Protein AF-A0A847JMZ6-F1 (afdb_monomer_lite)

Radius of gyration: 36.71 Å; chains: 1; bounding box: 61×73×98 Å

Secondary structure (DSSP, 8-state):
--GGGHHHHHHHHHHHHHTTTTTSS--HHHHHHHHHHTHHHHHHHHHHHHHHHHHHHHHHHHS-GGG-SS-------EEE----S--TTHHHHHHHTTHHHHHHHTTTTSSS-HHHHHHHHHHHSHHHHHHHHHHH-HHHHTT-SS--HHHHHHHHHHH--EEEETTTTEEEE-

pLDDT: mean 71.19, std 13.18, range [43.16, 89.25]

Foldseek 3Di:
DPPVVVVVVVVVVVVVVVVVVVVVDDDPVVVVVVCVVPVVVVCVVVVCVVVVVVCLVVVLVPDDLVPHPDRPDDQDKDKDQDDLPPPVPPVVVCVVVVVVVVLVVVVCPPAARSVLSVVQCCQLDLVVLVVCCVVVVVCVVVVPDPDDSVNSSVVVNVSWDWDQDRVVRMIMID

Sequence (174 aa):
MSDQKLEMEGQVAQSSQEKNRDNDEISLLDLVAVLWKRKWLVIAITGLVAFGSLAYSIGSLLMPPDKSYLPNVYTPKATMLISSGTTSSLSSLLSSSGLSGLAGMAGVSAGGNANQQLAKVLATSNTTLDRLNERFNFAEHYKMKEPKVAEVRKAISNNLSATIDEKSNIFTIS

Structure (mmCIF, N/CA/C/O backbone):
data_AF-A0A847JMZ6-F1
#
_entry.id   AF-A0A847JMZ6-F1
#
loop_
_atom_site.group_PDB
_atom_site.id
_atom_site.type_symbol
_atom_site.label_atom_id
_atom_site.label_alt_id
_atom_site.label_comp_id
_atom_site.label_asym_id
_atom_site.label_entity_id
_atom_site.label_seq_id
_atom_site.pdbx_PDB_ins_code
_atom_site.Cartn_x
_atom_site.Cartn_y
_atom_site.Cartn_z
_atom_site.occupancy
_atom_site.B_iso_or_equiv
_atom_site.auth_seq_id
_atom_site.auth_comp_id
_atom_site.auth_asym_id
_atom_site.auth_atom_id
_atom_site.pdbx_PDB_model_num
ATOM 1 N N . MET A 1 1 ? -29.271 52.097 76.975 1.00 55.09 1 MET A N 1
ATOM 2 C CA . MET A 1 1 ? -30.183 51.457 75.992 1.00 55.09 1 MET A CA 1
ATOM 3 C C . MET A 1 1 ? -29.688 51.595 74.547 1.00 55.09 1 MET A C 1
ATOM 5 O O . MET A 1 1 ? -30.420 51.245 73.633 1.00 55.09 1 MET A O 1
ATOM 9 N N . SER A 1 2 ? -28.452 52.057 74.330 1.00 56.84 2 SER A N 1
ATOM 10 C CA . SER A 1 2 ? -27.890 52.339 73.001 1.00 56.84 2 SER A CA 1
ATOM 11 C C . SER A 1 2 ? -26.866 51.289 72.552 1.00 56.84 2 SER A C 1
ATOM 13 O O . SER A 1 2 ? -26.729 51.060 71.357 1.00 56.84 2 SER A O 1
ATOM 15 N N . ASP A 1 3 ? -26.203 50.606 73.490 1.00 55.44 3 ASP A N 1
ATOM 16 C CA . ASP A 1 3 ? -25.100 49.684 73.171 1.00 55.44 3 ASP A CA 1
ATOM 17 C C . ASP A 1 3 ? -25.574 48.297 72.707 1.00 55.44 3 ASP A C 1
ATOM 19 O O . ASP A 1 3 ? -24.910 47.643 71.913 1.00 55.44 3 ASP A O 1
ATOM 23 N N . GLN A 1 4 ? -26.789 47.887 73.083 1.00 53.91 4 GLN A N 1
ATOM 24 C CA . GLN A 1 4 ? -27.341 46.575 72.714 1.00 53.91 4 GLN A CA 1
ATOM 25 C C . GLN A 1 4 ? -27.851 46.505 71.259 1.00 53.91 4 GLN A C 1
ATOM 27 O O . GLN A 1 4 ? -28.126 45.424 70.746 1.00 53.91 4 GLN A O 1
ATOM 32 N N . LYS A 1 5 ? -27.981 47.650 70.570 1.00 52.78 5 LYS A N 1
ATOM 33 C CA . LYS A 1 5 ? -28.433 47.710 69.168 1.00 52.78 5 LYS A CA 1
ATOM 34 C C . LYS A 1 5 ? -27.280 47.562 68.164 1.00 52.78 5 LYS A C 1
ATOM 36 O O . LYS A 1 5 ? -27.529 47.169 67.031 1.00 52.78 5 LYS A O 1
ATOM 41 N N . LEU A 1 6 ? -26.037 47.832 68.575 1.00 53.28 6 LEU A N 1
ATOM 42 C CA . LEU A 1 6 ? -24.853 47.757 67.706 1.00 53.28 6 LEU A CA 1
ATOM 43 C C . LEU A 1 6 ? -24.294 46.329 67.578 1.00 53.28 6 LEU A C 1
ATOM 45 O O . LEU A 1 6 ? -23.763 45.975 66.529 1.00 53.28 6 LEU A O 1
ATOM 49 N N . GLU A 1 7 ? -24.480 45.477 68.588 1.00 53.78 7 GLU A N 1
ATOM 50 C CA . GLU A 1 7 ? -24.035 44.072 68.541 1.00 53.78 7 GLU A CA 1
ATOM 51 C C . GLU A 1 7 ? -24.966 43.177 67.703 1.00 53.78 7 GLU A C 1
ATOM 53 O O . GLU A 1 7 ? -24.524 42.187 67.118 1.00 53.78 7 GLU A O 1
ATOM 58 N N . MET A 1 8 ? -26.245 43.555 67.575 1.00 53.94 8 MET A N 1
ATOM 59 C CA . MET A 1 8 ? -27.236 42.784 66.813 1.00 53.94 8 MET A CA 1
ATOM 60 C C . MET A 1 8 ? -27.137 42.976 65.291 1.00 53.94 8 MET A C 1
ATOM 62 O O . MET A 1 8 ? -27.550 42.086 64.556 1.00 53.94 8 MET A O 1
ATOM 66 N N . GLU A 1 9 ? -26.561 44.074 64.787 1.00 52.56 9 GLU A N 1
ATOM 67 C CA . GLU A 1 9 ? -26.339 44.246 63.336 1.00 52.56 9 GLU A CA 1
ATOM 68 C C . GLU A 1 9 ? -25.021 43.603 62.856 1.00 52.56 9 GLU A C 1
ATOM 70 O O . GLU A 1 9 ? -24.935 43.151 61.714 1.00 52.56 9 GLU A O 1
ATOM 75 N N . GLY A 1 10 ? -24.020 43.458 63.736 1.00 52.56 10 GLY A N 1
ATOM 76 C CA . GLY A 1 10 ? -22.742 42.805 63.414 1.00 52.56 10 GLY A CA 1
ATOM 77 C C . GLY A 1 10 ? -22.832 41.280 63.245 1.00 52.56 10 GLY A C 1
ATOM 78 O O . GLY A 1 10 ? -22.170 40.718 62.372 1.00 52.56 10 GLY A O 1
ATOM 79 N N . GLN A 1 11 ? -23.690 40.602 64.017 1.00 50.62 11 GLN A N 1
ATOM 80 C CA . GLN A 1 11 ? -23.863 39.139 63.932 1.00 50.62 11 GLN A CA 1
ATOM 81 C C . GLN A 1 11 ? -24.717 38.680 62.739 1.00 50.62 11 GLN A C 1
ATOM 83 O O . GLN A 1 11 ? -24.508 37.588 62.200 1.00 50.62 11 GLN A O 1
ATOM 88 N N . VAL A 1 12 ? -25.660 39.507 62.279 1.00 54.03 12 VAL A N 1
ATOM 89 C CA . VAL A 1 12 ? -26.532 39.165 61.138 1.00 54.03 12 VAL A CA 1
ATOM 90 C C . VAL A 1 12 ? -25.773 39.284 59.808 1.00 54.03 12 VAL A C 1
ATOM 92 O O . VAL A 1 12 ? -26.001 38.498 58.886 1.00 54.03 12 VAL A O 1
ATOM 95 N N . ALA A 1 13 ? -24.801 40.199 59.724 1.00 52.25 13 ALA A N 1
ATOM 96 C CA . ALA A 1 13 ? -23.936 40.338 58.554 1.00 52.25 13 ALA A CA 1
ATOM 97 C C . ALA A 1 13 ? -22.917 39.187 58.424 1.00 52.25 13 ALA A C 1
ATOM 99 O O . ALA A 1 13 ? -22.691 38.693 57.320 1.00 52.25 13 ALA A O 1
ATOM 100 N N . GLN A 1 14 ? -22.342 38.712 59.536 1.00 50.44 14 GLN A N 1
ATOM 101 C CA . GLN A 1 14 ? -21.323 37.650 59.513 1.00 50.44 14 GLN A CA 1
ATOM 102 C C . GLN A 1 14 ? -21.910 36.252 59.243 1.00 50.44 14 GLN A C 1
ATOM 104 O O . GLN A 1 14 ? -21.344 35.493 58.458 1.00 50.44 14 GLN A O 1
ATOM 109 N N . SER A 1 15 ? -23.086 35.933 59.794 1.00 52.00 1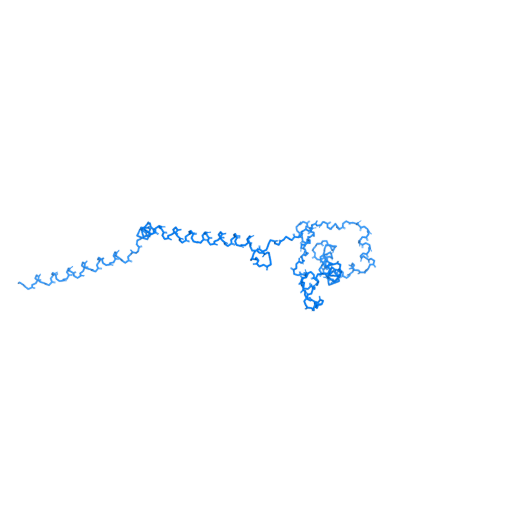5 SER A N 1
ATOM 110 C CA . SER A 1 15 ? -23.762 34.637 59.574 1.00 52.00 15 SER A CA 1
ATOM 111 C C . SER A 1 15 ? -24.317 34.451 58.153 1.00 52.00 15 SER A C 1
ATOM 113 O O . SER A 1 15 ? -24.448 33.325 57.669 1.00 52.00 15 SER A O 1
ATOM 115 N N . SER A 1 16 ? -24.600 35.546 57.444 1.00 53.06 16 SER A N 1
ATOM 116 C CA . SER A 1 16 ? -25.098 35.510 56.061 1.00 53.06 16 SER A CA 1
ATOM 117 C C . SER A 1 16 ? -23.989 35.270 55.025 1.00 53.06 16 SER A C 1
ATOM 119 O O . SER A 1 16 ? -24.266 34.820 53.909 1.00 53.06 16 SER A O 1
ATOM 121 N N . GLN A 1 17 ? -22.731 35.556 55.380 1.00 51.22 17 GLN A N 1
ATOM 122 C CA . GLN A 1 17 ? -21.590 35.469 54.466 1.00 51.22 17 GLN A CA 1
ATOM 123 C C . GLN A 1 17 ? -20.927 34.079 54.469 1.00 51.22 17 GLN A C 1
ATOM 125 O O . GLN A 1 17 ? -20.416 33.646 53.439 1.00 51.22 17 GLN A O 1
ATOM 130 N N . GLU A 1 18 ? -20.991 33.342 55.582 1.00 51.62 18 GLU A N 1
ATOM 131 C CA . GLU A 1 18 ? -20.449 31.977 55.688 1.00 51.62 18 GLU A CA 1
ATOM 132 C C . GLU A 1 18 ? -21.345 30.942 54.987 1.00 51.62 18 GLU A C 1
ATOM 134 O O . GLU A 1 18 ? -20.855 30.077 54.266 1.00 51.62 18 GLU A O 1
ATOM 139 N N . LYS A 1 19 ? -22.673 31.123 55.049 1.00 50.84 19 LYS A N 1
ATOM 140 C CA . LYS A 1 19 ? -23.646 30.260 54.358 1.00 50.84 19 LYS A CA 1
ATOM 141 C C . LYS A 1 19 ? -23.519 30.291 52.828 1.00 50.84 19 LYS A C 1
ATOM 143 O O . LYS A 1 19 ? -24.020 29.392 52.166 1.00 50.84 19 LYS A O 1
ATOM 148 N N . ASN A 1 20 ? -22.871 31.302 52.248 1.00 52.75 20 ASN A N 1
ATOM 149 C CA . ASN A 1 20 ? -22.629 31.366 50.803 1.00 52.75 20 ASN A CA 1
ATOM 150 C C . ASN A 1 20 ? -21.324 30.683 50.366 1.00 52.75 20 ASN A C 1
ATOM 152 O O . ASN A 1 20 ? -21.201 30.374 49.188 1.00 52.75 20 ASN A O 1
ATOM 156 N N . ARG A 1 21 ? -20.374 30.412 51.275 1.00 54.72 21 ARG A N 1
ATOM 157 C CA . ARG A 1 21 ? -19.097 29.767 50.920 1.00 54.72 21 ARG A CA 1
ATOM 158 C C . ARG A 1 21 ? -19.230 28.255 50.724 1.00 54.72 21 ARG A C 1
ATOM 160 O O . ARG A 1 21 ? -18.670 27.738 49.769 1.00 54.72 21 ARG A O 1
ATOM 167 N N . ASP A 1 22 ? -20.063 27.588 51.523 1.00 56.94 22 ASP A N 1
ATOM 168 C CA . ASP A 1 22 ? -20.384 26.158 51.339 1.00 56.94 22 ASP A CA 1
ATOM 169 C C . ASP A 1 22 ? -21.204 25.876 50.066 1.00 56.94 22 ASP A C 1
ATOM 171 O O . ASP A 1 22 ? -21.250 24.747 49.587 1.00 56.94 22 ASP A O 1
ATOM 175 N N . ASN A 1 23 ? -21.860 26.898 49.502 1.00 59.56 23 ASN A N 1
ATOM 176 C CA . ASN A 1 23 ? -22.606 26.785 48.244 1.00 59.56 23 ASN A CA 1
ATOM 177 C C . ASN A 1 23 ? -21.737 27.051 47.000 1.00 59.56 23 ASN A C 1
ATOM 179 O O . ASN A 1 23 ? -22.229 26.888 45.885 1.00 59.56 23 ASN A O 1
ATOM 183 N N . ASP A 1 24 ? -20.476 27.455 47.182 1.00 62.56 24 ASP A N 1
ATOM 184 C CA . ASP A 1 24 ? -19.514 27.696 46.095 1.00 62.56 24 ASP A CA 1
ATOM 185 C C . ASP A 1 24 ? -18.607 26.469 45.850 1.00 62.56 24 ASP A C 1
ATOM 187 O O . ASP A 1 24 ? -17.879 26.395 44.858 1.00 62.56 24 ASP A O 1
ATOM 191 N N . GLU A 1 25 ? -18.670 25.463 46.732 1.00 71.50 25 GLU A N 1
ATOM 192 C CA . GLU A 1 25 ? -17.985 24.186 46.554 1.00 71.50 25 GLU A CA 1
ATOM 193 C C . GLU A 1 25 ? -18.848 23.218 45.735 1.00 71.50 25 GLU A C 1
ATOM 195 O O . GLU A 1 25 ? -19.895 22.727 46.162 1.00 71.50 25 GLU A O 1
ATOM 200 N N . ILE A 1 26 ? -18.390 22.905 44.523 1.00 70.50 26 ILE A N 1
ATOM 201 C CA . ILE A 1 26 ? -19.041 21.918 43.659 1.00 70.50 26 ILE A CA 1
ATOM 202 C C . ILE A 1 26 ? -18.788 20.522 44.239 1.00 70.50 26 ILE A C 1
ATOM 204 O O . ILE A 1 26 ? -17.731 19.920 44.040 1.00 70.50 26 ILE A O 1
ATOM 208 N N . SER A 1 27 ? -19.776 19.986 44.953 1.00 79.06 27 SER A N 1
ATOM 209 C CA . SER A 1 27 ? -19.693 18.644 45.524 1.00 79.06 27 SER A CA 1
ATOM 210 C C . SER A 1 27 ? -19.825 17.574 44.431 1.00 79.06 27 SER A C 1
ATOM 212 O O . SER A 1 27 ? -20.784 17.564 43.656 1.00 79.06 27 SER A O 1
ATOM 214 N N . LEU A 1 28 ? -18.887 16.619 44.375 1.00 80.94 28 LEU A N 1
ATOM 215 C CA . LEU A 1 28 ? -18.891 15.537 43.372 1.00 80.94 28 LEU A CA 1
ATOM 216 C C . LEU A 1 28 ? -20.180 14.699 43.414 1.00 80.94 28 LEU A C 1
ATOM 218 O O . LEU A 1 28 ? -20.642 14.200 42.387 1.00 80.94 28 LEU A O 1
ATOM 222 N N . LEU A 1 29 ? -20.779 14.567 44.600 1.00 78.69 29 LEU A N 1
ATOM 223 C CA . LEU A 1 29 ? -22.046 13.867 44.800 1.00 78.69 29 LEU A CA 1
ATOM 224 C C . LEU A 1 29 ? -23.224 14.577 44.125 1.00 78.69 29 LEU A C 1
ATOM 226 O O . LEU A 1 29 ? -24.100 13.895 43.596 1.00 78.69 29 LEU A O 1
ATOM 230 N N . ASP A 1 30 ? -23.228 15.911 44.085 1.00 78.00 30 ASP A N 1
ATOM 231 C CA . ASP A 1 30 ? -24.285 16.678 43.421 1.00 78.00 30 ASP A CA 1
ATOM 232 C C . ASP A 1 30 ? -24.208 16.505 41.895 1.00 78.00 30 ASP A C 1
ATOM 234 O O . ASP A 1 30 ? -25.212 16.245 41.230 1.00 78.00 30 ASP A O 1
ATOM 238 N N . LEU A 1 31 ? -22.995 16.466 41.331 1.00 79.50 31 LEU A N 1
ATOM 239 C CA . LEU A 1 31 ? -22.795 16.172 39.908 1.00 79.50 31 LEU A CA 1
ATOM 240 C C . LEU A 1 31 ? -23.300 14.765 39.528 1.00 79.50 31 LEU A C 1
ATOM 242 O O . LEU A 1 31 ? -23.970 14.589 38.505 1.00 79.50 31 LEU A O 1
ATOM 246 N N . VAL A 1 32 ? -23.026 13.759 40.366 1.00 80.88 32 VAL A N 1
ATOM 247 C CA . VAL A 1 32 ? -23.518 12.383 40.166 1.00 80.88 32 VAL A CA 1
ATOM 248 C C . VAL A 1 32 ? -25.038 12.307 40.342 1.00 80.88 32 VAL A C 1
ATOM 250 O O . VAL A 1 32 ? -25.705 11.618 39.566 1.00 80.88 32 VAL A O 1
ATOM 253 N N . ALA A 1 33 ? -25.609 13.040 41.301 1.00 79.19 33 ALA A N 1
ATOM 254 C CA . ALA A 1 33 ? -27.053 13.117 41.508 1.00 79.19 33 ALA A CA 1
ATOM 255 C C . ALA A 1 33 ? -27.770 13.752 40.304 1.00 79.19 33 ALA A C 1
ATOM 257 O O . ALA A 1 33 ? -28.798 13.238 39.850 1.00 79.19 33 ALA A O 1
ATOM 258 N N . VAL A 1 34 ? -27.200 14.808 39.717 1.00 79.38 34 VAL A N 1
ATOM 259 C CA . VAL A 1 34 ? -27.705 15.435 38.486 1.00 79.38 34 VAL A CA 1
ATOM 260 C C . VAL A 1 34 ? -27.625 14.470 37.297 1.00 79.38 34 VAL A C 1
ATOM 262 O O . VAL A 1 34 ? -28.606 14.339 36.554 1.00 79.38 34 VAL A O 1
ATOM 265 N N . LEU A 1 35 ? -26.524 13.720 37.145 1.00 79.19 35 LEU A N 1
ATOM 266 C CA . LEU A 1 35 ? -26.414 12.650 36.140 1.00 79.19 35 LEU A CA 1
ATOM 267 C C . LEU A 1 35 ? -27.480 11.560 36.346 1.00 79.19 35 LEU A C 1
ATOM 269 O O . LEU A 1 35 ? -28.097 11.098 35.384 1.00 79.19 35 LEU A O 1
ATOM 273 N N . TRP A 1 36 ? -27.738 11.174 37.599 1.00 76.44 36 TRP A N 1
ATOM 274 C CA . TRP A 1 36 ? -28.727 10.153 37.952 1.00 76.44 36 TRP A CA 1
ATOM 275 C C . TRP A 1 36 ? -30.167 10.614 37.697 1.00 76.44 36 TRP A C 1
ATOM 277 O O . TRP A 1 36 ? -31.008 9.823 37.266 1.00 76.44 36 TRP A O 1
ATOM 287 N N . LYS A 1 37 ? -30.453 11.902 37.905 1.00 78.25 37 LYS A N 1
ATOM 288 C CA . LYS A 1 37 ? -31.759 12.507 37.615 1.00 78.25 37 LYS A CA 1
ATOM 289 C C . LYS A 1 37 ? -32.020 12.611 36.110 1.00 78.25 37 LYS A C 1
ATOM 291 O O . LYS A 1 37 ? -33.164 12.501 35.677 1.00 78.25 37 LYS A O 1
ATOM 296 N N . ARG A 1 38 ? -30.969 12.779 35.296 1.00 80.62 38 ARG A N 1
ATOM 297 C CA . ARG A 1 38 ? -31.059 12.953 33.834 1.00 80.62 38 ARG A CA 1
ATOM 298 C C . ARG A 1 38 ? -30.590 11.733 33.030 1.00 80.62 38 ARG A C 1
ATOM 300 O O . ARG A 1 38 ? -30.181 11.870 31.879 1.00 80.62 38 ARG A O 1
ATOM 307 N N . LYS A 1 39 ? -30.725 10.527 33.593 1.00 78.81 39 LYS A N 1
ATOM 308 C CA . LYS A 1 39 ? -30.372 9.244 32.949 1.00 78.81 39 LYS A CA 1
ATOM 309 C C . LYS A 1 39 ? -30.964 9.048 31.561 1.00 78.81 39 LYS A C 1
ATOM 311 O O . LYS A 1 39 ? -30.285 8.541 30.677 1.00 78.81 39 LYS A O 1
ATOM 316 N N . TRP A 1 40 ? -32.207 9.476 31.362 1.00 81.94 40 TRP A N 1
ATOM 317 C CA . TRP A 1 40 ? -32.873 9.392 30.062 1.00 81.94 40 TRP A CA 1
ATOM 318 C C . TRP A 1 40 ? -32.163 10.206 28.977 1.00 81.94 40 TRP A C 1
ATOM 320 O O . TRP A 1 40 ? -32.101 9.760 27.839 1.00 81.94 40 TRP A O 1
ATOM 330 N N . LEU A 1 41 ? -31.570 11.355 29.321 1.00 83.00 41 LEU A N 1
ATOM 331 C CA . LEU A 1 41 ? -30.795 12.153 28.369 1.00 83.00 41 LEU A CA 1
ATOM 332 C C . LEU A 1 41 ? -29.472 11.472 28.022 1.00 83.00 41 LEU A C 1
ATOM 334 O O . LEU A 1 41 ? -29.094 11.455 26.855 1.00 83.00 41 LEU A O 1
ATOM 338 N N . VAL A 1 42 ? -28.796 10.879 29.010 1.00 82.88 42 VAL A N 1
ATOM 339 C CA . VAL A 1 42 ? -27.569 10.107 28.769 1.00 82.88 42 VAL A CA 1
ATOM 340 C C . VAL A 1 42 ? -27.877 8.941 27.831 1.00 82.88 42 VAL A C 1
ATOM 342 O O . VAL A 1 42 ? -27.270 8.845 26.775 1.00 82.88 42 VAL A O 1
ATOM 345 N N . ILE A 1 43 ? -28.898 8.138 28.144 1.00 84.25 43 ILE A N 1
ATOM 346 C CA . ILE A 1 43 ? -29.332 6.998 27.321 1.00 84.25 43 ILE A CA 1
ATOM 347 C C . ILE A 1 43 ? -29.745 7.441 25.913 1.00 84.25 43 ILE A C 1
ATOM 349 O O . ILE A 1 43 ? -29.383 6.780 24.944 1.00 84.25 43 ILE A O 1
ATOM 353 N N . ALA A 1 44 ? -30.453 8.564 25.774 1.00 86.38 44 ALA A N 1
ATOM 354 C CA . ALA A 1 44 ? -30.848 9.088 24.471 1.00 86.38 44 ALA A CA 1
ATOM 355 C C . ALA A 1 44 ? -29.641 9.523 23.628 1.00 86.38 44 ALA A C 1
ATOM 357 O O . ALA A 1 44 ? -29.581 9.193 22.449 1.00 86.38 44 ALA A O 1
ATOM 358 N N . ILE A 1 45 ? -28.661 10.216 24.217 1.00 85.38 45 ILE A N 1
ATOM 359 C CA . ILE A 1 45 ? -27.450 10.648 23.503 1.00 85.38 45 ILE A CA 1
ATOM 360 C C . ILE A 1 45 ? -26.585 9.444 23.132 1.00 85.38 45 ILE A C 1
ATOM 362 O O . ILE A 1 45 ? -26.168 9.326 21.982 1.00 85.38 45 ILE A O 1
ATOM 366 N N . THR A 1 46 ? -26.340 8.521 24.067 1.00 85.12 46 THR A N 1
ATOM 367 C CA . THR A 1 46 ? -25.556 7.312 23.777 1.00 85.12 46 THR A CA 1
ATOM 368 C C . THR A 1 46 ? -26.268 6.437 22.747 1.00 85.12 46 THR A C 1
ATOM 370 O O . THR A 1 46 ? -25.625 5.920 21.840 1.00 85.12 46 THR A O 1
ATOM 373 N N . GLY A 1 47 ? -27.596 6.329 22.832 1.00 84.56 47 GLY A N 1
ATOM 374 C CA . GLY A 1 47 ? -28.432 5.632 21.859 1.00 84.56 47 GLY A CA 1
ATOM 375 C C . GLY A 1 47 ? -28.400 6.283 20.478 1.00 84.56 47 GLY A C 1
ATOM 376 O O . GLY A 1 47 ? -28.250 5.575 19.492 1.00 84.56 47 GLY A O 1
ATOM 377 N N . LEU A 1 48 ? -28.460 7.615 20.388 1.00 85.69 48 LEU A N 1
ATOM 378 C CA . LEU A 1 48 ? -28.351 8.352 19.125 1.00 85.69 48 LEU A CA 1
ATOM 379 C C . LEU A 1 48 ? -26.982 8.142 18.470 1.00 85.69 48 LEU A C 1
ATOM 381 O O . LEU A 1 48 ? -26.908 7.909 17.269 1.00 85.69 48 LEU A O 1
ATOM 385 N N . VAL A 1 49 ? -25.900 8.188 19.251 1.00 83.12 49 VAL A N 1
ATOM 386 C CA . VAL A 1 49 ? -24.537 7.948 18.753 1.00 83.12 49 VAL A CA 1
ATOM 387 C C . VAL A 1 49 ? -24.353 6.487 18.339 1.00 83.12 49 VAL A C 1
ATOM 389 O O . VAL A 1 49 ? -23.794 6.220 17.278 1.00 83.12 49 VAL A O 1
ATOM 392 N N . ALA A 1 50 ? -24.860 5.535 19.126 1.00 79.81 50 ALA A N 1
ATOM 393 C CA . ALA A 1 50 ? -24.809 4.113 18.798 1.00 79.81 50 ALA A CA 1
ATOM 394 C C . ALA A 1 50 ? -25.631 3.794 17.541 1.00 79.81 50 ALA A C 1
ATOM 396 O O . ALA A 1 50 ? -25.143 3.116 16.641 1.00 79.81 50 ALA A O 1
ATOM 397 N N . PHE A 1 51 ? -26.846 4.331 17.442 1.00 82.62 51 PHE A N 1
ATOM 398 C CA . PHE A 1 51 ? -27.705 4.172 16.274 1.00 82.62 51 PHE A CA 1
ATOM 399 C C . PHE A 1 51 ? -27.133 4.898 15.057 1.00 82.62 51 PHE A C 1
ATOM 401 O O . PHE A 1 51 ? -27.194 4.365 13.960 1.00 82.62 51 PHE A O 1
ATOM 408 N N . GLY A 1 52 ? -26.511 6.065 15.237 1.00 77.31 52 GLY A N 1
ATOM 409 C CA . GLY A 1 52 ? -25.790 6.780 14.187 1.00 77.31 52 GLY A CA 1
ATOM 410 C C . GLY A 1 52 ? -24.589 5.991 13.666 1.00 77.31 52 GLY A C 1
ATOM 411 O O . GLY A 1 52 ? -24.429 5.865 12.459 1.00 77.31 52 GLY A O 1
ATOM 412 N N . SER A 1 53 ? -23.793 5.387 14.552 1.00 73.75 53 SER A N 1
ATOM 413 C CA . SER A 1 53 ? -22.672 4.507 14.188 1.00 73.75 53 SER A CA 1
ATOM 414 C C . SER A 1 53 ? -23.142 3.235 13.473 1.00 73.75 53 SER A C 1
ATOM 416 O O . SER A 1 53 ? -22.556 2.808 12.475 1.00 73.75 53 SER A O 1
ATOM 418 N N . LEU A 1 54 ? -24.254 2.656 13.933 1.00 73.88 54 LEU A N 1
ATOM 419 C CA . LEU A 1 54 ? -24.844 1.467 13.329 1.00 73.88 54 LEU A CA 1
ATOM 420 C C . LEU A 1 54 ? -25.483 1.780 11.970 1.00 73.88 54 LEU A C 1
ATOM 422 O O . LEU A 1 54 ? -25.258 1.052 11.011 1.00 73.88 54 LEU A O 1
ATOM 426 N N . ALA A 1 55 ? -26.213 2.889 11.854 1.00 71.50 55 ALA A N 1
ATOM 427 C CA . ALA A 1 55 ? -26.762 3.383 10.595 1.00 71.50 55 ALA A CA 1
ATOM 428 C C . ALA A 1 55 ? -25.655 3.795 9.619 1.00 71.50 55 ALA A C 1
ATOM 430 O O . ALA A 1 55 ? -25.799 3.579 8.422 1.00 71.50 55 ALA A O 1
ATOM 431 N N . TYR A 1 56 ? -24.533 4.324 10.109 1.00 65.44 56 TYR A N 1
ATOM 432 C CA . TYR A 1 56 ? -23.345 4.591 9.301 1.00 65.44 56 TYR A CA 1
ATOM 433 C C . TYR A 1 56 ? -22.711 3.289 8.788 1.00 65.44 56 TYR A C 1
ATOM 435 O O . TYR A 1 56 ? -22.443 3.174 7.596 1.00 65.44 56 TYR A O 1
ATOM 443 N N . SER A 1 57 ? -22.555 2.270 9.642 1.00 60.03 57 SER A N 1
ATOM 444 C CA . SER A 1 57 ? -22.050 0.946 9.236 1.00 60.03 57 SER A CA 1
ATOM 445 C C . SER A 1 57 ? -22.979 0.231 8.255 1.00 60.03 57 SER A C 1
ATOM 447 O O . SER A 1 57 ? -22.517 -0.325 7.265 1.00 60.03 57 SER A O 1
ATOM 449 N N . ILE A 1 58 ? -24.291 0.255 8.496 1.00 61.38 58 ILE A N 1
ATOM 450 C CA . ILE A 1 58 ? -25.282 -0.374 7.613 1.00 61.38 58 ILE A CA 1
ATOM 451 C C . ILE A 1 58 ? -25.434 0.436 6.320 1.00 61.38 58 ILE A C 1
ATOM 453 O O . ILE A 1 58 ? -25.514 -0.143 5.242 1.00 61.38 58 ILE A O 1
ATOM 457 N N . GLY A 1 59 ? -25.406 1.767 6.394 1.00 60.16 59 GLY A N 1
ATOM 458 C CA . GLY A 1 59 ? -25.381 2.650 5.228 1.00 60.16 59 GLY A CA 1
ATOM 459 C C . GLY A 1 59 ? -24.146 2.416 4.359 1.00 60.16 59 GLY A C 1
ATOM 460 O O . GLY A 1 59 ? -24.260 2.363 3.139 1.00 60.16 59 GLY A O 1
ATOM 461 N N . SER A 1 60 ? -22.993 2.151 4.980 1.00 49.75 60 SER A N 1
ATOM 462 C CA . SER A 1 60 ? -21.768 1.722 4.293 1.00 49.75 60 SER A CA 1
ATOM 463 C C . SER A 1 60 ? -21.903 0.365 3.585 1.00 49.75 60 SER A C 1
ATOM 465 O O . SER A 1 60 ? -21.101 0.074 2.698 1.00 49.75 60 SER A O 1
ATOM 467 N N . LEU A 1 61 ? -22.885 -0.456 3.974 1.00 53.44 61 LEU A N 1
ATOM 468 C CA . LEU A 1 61 ? -23.133 -1.808 3.462 1.00 53.44 61 LEU A CA 1
ATOM 469 C C . LEU A 1 61 ? -24.247 -1.848 2.402 1.00 53.44 61 LEU A C 1
ATOM 471 O O . LEU A 1 61 ? -24.249 -2.732 1.550 1.00 53.44 61 LEU A O 1
ATOM 475 N N . LEU A 1 62 ? -25.186 -0.897 2.448 1.00 51.81 62 LEU A N 1
ATOM 476 C CA . LEU A 1 62 ? -26.331 -0.823 1.534 1.00 51.81 62 LEU A CA 1
ATOM 477 C C . LEU A 1 62 ? -26.101 0.120 0.337 1.00 51.81 62 LEU A C 1
ATOM 479 O O . LEU A 1 62 ? -26.862 0.073 -0.629 1.00 51.81 62 LEU A O 1
ATOM 483 N N . MET A 1 63 ? -25.069 0.972 0.375 1.00 43.16 63 MET A N 1
ATOM 484 C CA . MET A 1 63 ? -24.701 1.847 -0.745 1.00 43.16 63 MET A CA 1
ATOM 485 C C . MET A 1 63 ? -23.755 1.142 -1.740 1.00 43.16 63 MET A C 1
ATOM 487 O O . MET A 1 63 ? -22.859 0.413 -1.312 1.00 43.16 63 MET A O 1
ATOM 491 N N . PRO A 1 64 ? -23.905 1.372 -3.063 1.00 51.19 64 PRO A N 1
ATOM 492 C CA . PRO A 1 64 ? -23.007 0.832 -4.081 1.00 51.19 64 PRO A CA 1
ATOM 493 C C . PRO A 1 64 ? -21.531 1.169 -3.790 1.00 51.19 64 PRO A C 1
ATOM 495 O O . PRO A 1 64 ? -21.237 2.300 -3.384 1.00 51.19 64 PRO A O 1
ATOM 498 N N . PRO A 1 65 ? -20.593 0.235 -4.038 1.00 50.72 65 PRO A N 1
ATOM 499 C CA . PRO A 1 65 ? -19.168 0.378 -3.715 1.00 50.72 65 PRO A CA 1
ATOM 500 C C . PRO A 1 65 ? -18.474 1.587 -4.371 1.00 50.72 65 PRO A C 1
ATOM 502 O O . PRO A 1 65 ? -17.410 1.986 -3.913 1.00 50.72 65 PRO A O 1
ATOM 505 N N . ASP A 1 66 ? -19.092 2.230 -5.367 1.00 51.78 66 ASP A N 1
ATOM 506 C CA . ASP A 1 66 ? -18.603 3.464 -6.001 1.00 51.78 66 ASP A CA 1
ATOM 507 C C . ASP A 1 66 ? -18.730 4.734 -5.124 1.00 51.78 66 ASP A C 1
ATOM 509 O O . ASP A 1 66 ? -18.175 5.783 -5.458 1.00 51.78 66 ASP A O 1
ATOM 513 N N . LYS A 1 67 ? -19.470 4.678 -4.005 1.00 50.56 67 LYS A N 1
ATOM 514 C CA . LYS A 1 67 ? -19.711 5.809 -3.078 1.00 50.56 67 LYS A CA 1
ATOM 515 C C . LYS A 1 67 ? -19.580 5.412 -1.599 1.00 50.56 67 LYS A C 1
ATOM 517 O O . LYS A 1 67 ? -20.075 6.123 -0.728 1.00 50.56 67 LYS A O 1
ATOM 522 N N . SER A 1 68 ? -18.957 4.273 -1.302 1.00 44.53 68 SER A N 1
ATOM 523 C CA . SER A 1 68 ? -18.756 3.830 0.079 1.00 44.53 68 SER A CA 1
ATOM 524 C C . SER A 1 68 ? -17.547 4.535 0.700 1.00 44.53 68 SER A C 1
ATOM 526 O O . SER A 1 68 ? -16.502 4.659 0.067 1.00 44.53 68 SER A O 1
ATOM 528 N N . TYR A 1 69 ? -17.684 5.002 1.943 1.00 48.47 69 TYR A N 1
ATOM 529 C CA . TYR A 1 69 ? -16.587 5.618 2.700 1.00 48.47 69 TYR A CA 1
ATOM 530 C C . TYR A 1 69 ? -15.569 4.582 3.212 1.00 48.47 69 TYR A C 1
ATOM 532 O O . TYR A 1 69 ? -14.446 4.953 3.547 1.00 48.47 69 TYR A O 1
ATOM 540 N N . LEU A 1 70 ? -15.935 3.292 3.235 1.00 47.00 70 LEU A N 1
ATOM 541 C CA . LEU A 1 70 ? -15.053 2.171 3.565 1.00 47.00 70 LEU A CA 1
ATOM 542 C C . LEU A 1 70 ? -15.146 1.092 2.465 1.00 47.00 70 LEU A C 1
ATOM 544 O O . LEU A 1 70 ? -15.756 0.038 2.665 1.00 47.00 70 LEU A O 1
ATOM 548 N N . PRO A 1 71 ? -14.587 1.334 1.265 1.00 51.19 71 PRO A N 1
ATOM 549 C CA . PRO A 1 71 ? -14.477 0.277 0.272 1.00 51.19 71 PRO A CA 1
ATOM 550 C C . PRO A 1 71 ? -13.590 -0.830 0.849 1.00 51.19 71 PRO A C 1
ATOM 552 O O . PRO A 1 71 ? -12.507 -0.563 1.371 1.00 51.19 71 PRO A O 1
ATOM 555 N N . ASN A 1 72 ? -14.049 -2.079 0.774 1.00 52.25 72 ASN A N 1
ATOM 556 C CA . ASN A 1 72 ? -13.243 -3.216 1.200 1.00 52.25 72 ASN A CA 1
ATOM 557 C C . ASN A 1 72 ? -12.153 -3.444 0.142 1.00 52.25 72 ASN A C 1
ATOM 559 O O . ASN A 1 72 ? -12.370 -4.123 -0.863 1.00 52.25 72 ASN A O 1
ATOM 563 N N . VAL A 1 73 ? -11.010 -2.780 0.315 1.00 60.19 73 VAL A N 1
ATOM 564 C CA . VAL A 1 73 ? -9.874 -2.880 -0.603 1.00 60.19 73 VAL A CA 1
ATOM 565 C C . VAL A 1 73 ? -9.104 -4.149 -0.260 1.00 60.19 73 VAL A C 1
ATOM 567 O O . VAL A 1 73 ? -8.417 -4.229 0.756 1.00 60.19 73 VAL A O 1
ATOM 570 N N . TYR A 1 74 ? -9.234 -5.162 -1.112 1.00 60.12 74 TYR A N 1
ATOM 571 C CA . TYR A 1 74 ? -8.464 -6.393 -0.997 1.00 60.12 74 TYR A CA 1
ATOM 572 C C . TYR A 1 74 ? -7.132 -6.226 -1.726 1.00 60.12 74 TYR A C 1
ATOM 574 O O . TYR A 1 74 ? -7.088 -6.199 -2.954 1.00 60.12 74 TYR A O 1
ATOM 582 N N . THR A 1 75 ? -6.044 -6.114 -0.966 1.00 72.19 75 THR A N 1
ATOM 583 C CA . THR A 1 75 ? -4.689 -6.026 -1.522 1.00 72.19 75 THR A CA 1
ATOM 584 C C . THR A 1 75 ? -4.096 -7.431 -1.674 1.00 72.19 75 THR A C 1
ATOM 586 O O . THR A 1 75 ? -3.891 -8.109 -0.659 1.00 72.19 75 THR A O 1
ATOM 589 N N . PRO A 1 76 ? -3.812 -7.905 -2.902 1.00 77.44 76 PRO A N 1
ATOM 590 C CA . PRO A 1 76 ? -3.133 -9.180 -3.097 1.00 77.44 76 PRO A CA 1
ATOM 591 C C . PRO A 1 76 ? -1.701 -9.079 -2.562 1.00 77.44 76 PRO A C 1
ATOM 593 O O . PRO A 1 76 ? -0.955 -8.202 -2.968 1.00 77.44 76 PRO A O 1
ATOM 596 N N . LYS A 1 77 ? -1.298 -9.977 -1.658 1.00 81.38 77 LYS A N 1
ATOM 597 C CA . LYS A 1 77 ? 0.082 -10.047 -1.154 1.00 81.38 77 LYS A CA 1
ATOM 598 C C . LYS A 1 77 ? 0.780 -11.293 -1.672 1.00 81.38 77 LYS A C 1
ATOM 600 O O . LYS A 1 77 ? 0.290 -12.402 -1.475 1.00 81.38 77 LYS A O 1
ATOM 605 N N . ALA A 1 78 ? 1.943 -11.106 -2.284 1.00 84.75 78 ALA A N 1
ATOM 606 C CA . ALA A 1 78 ? 2.838 -12.178 -2.691 1.00 84.75 78 ALA A CA 1
ATOM 607 C C . ALA A 1 78 ? 4.159 -12.055 -1.933 1.00 84.75 78 ALA A C 1
ATOM 609 O O . ALA A 1 78 ? 4.816 -11.016 -1.967 1.00 84.75 78 ALA A O 1
ATOM 610 N N . THR A 1 79 ? 4.555 -13.131 -1.264 1.00 84.81 79 THR A N 1
ATOM 611 C CA . THR A 1 79 ? 5.738 -13.180 -0.407 1.00 84.81 79 THR A CA 1
ATOM 612 C C . THR A 1 79 ? 6.704 -14.220 -0.964 1.00 84.81 79 THR A C 1
ATOM 614 O O . THR A 1 79 ? 6.326 -15.366 -1.193 1.00 84.81 79 THR A O 1
ATOM 617 N N . MET A 1 80 ? 7.943 -13.813 -1.225 1.00 83.06 80 MET A N 1
ATOM 618 C CA . MET A 1 80 ? 8.950 -14.599 -1.931 1.00 83.06 80 MET A CA 1
ATOM 619 C C . MET A 1 80 ? 10.294 -14.547 -1.206 1.00 83.06 80 MET A C 1
ATOM 621 O O . MET A 1 80 ? 10.796 -13.485 -0.840 1.00 83.06 80 MET A O 1
ATOM 625 N N . LEU A 1 81 ? 10.918 -15.712 -1.053 1.00 80.44 81 LEU A N 1
ATOM 626 C CA . LEU A 1 81 ? 12.307 -15.825 -0.625 1.00 80.44 81 LEU A CA 1
ATOM 627 C C . LEU A 1 81 ? 13.206 -15.820 -1.856 1.00 80.44 81 LEU A C 1
ATOM 629 O O . LEU A 1 81 ? 13.288 -16.803 -2.589 1.00 80.44 81 LEU A O 1
ATOM 633 N N . ILE A 1 82 ? 13.904 -14.711 -2.079 1.00 71.56 82 ILE A N 1
ATOM 634 C CA . ILE A 1 82 ? 14.925 -14.642 -3.124 1.00 71.56 82 ILE A CA 1
ATOM 635 C C . ILE A 1 82 ? 16.231 -15.090 -2.477 1.00 71.56 82 ILE A C 1
ATOM 637 O O . ILE A 1 82 ? 16.857 -14.335 -1.729 1.00 71.56 82 ILE A O 1
ATOM 641 N N . SER A 1 83 ? 16.606 -16.343 -2.724 1.00 62.66 83 SER A N 1
ATOM 642 C CA . SER A 1 83 ? 17.862 -16.915 -2.242 1.00 62.66 83 SER A CA 1
ATOM 643 C C . SER A 1 83 ? 19.056 -16.274 -2.957 1.00 62.66 83 SER A C 1
ATOM 645 O O . SER A 1 83 ? 19.014 -16.050 -4.165 1.00 62.66 83 SER A O 1
ATOM 647 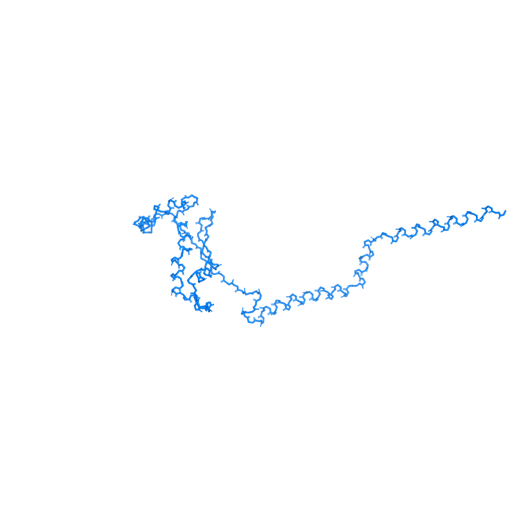N N . SER A 1 84 ? 20.130 -15.970 -2.218 1.00 56.34 84 SER A N 1
ATOM 648 C CA . SER A 1 84 ? 21.446 -15.630 -2.798 1.00 56.34 84 SER A CA 1
ATOM 649 C C . SER A 1 84 ? 22.207 -16.869 -3.265 1.00 56.34 84 SER A C 1
ATOM 651 O O . SER A 1 84 ? 23.295 -16.746 -3.821 1.00 56.34 84 SER A O 1
ATOM 653 N N . GLY A 1 85 ? 21.670 -18.064 -2.998 1.00 52.44 85 GLY A N 1
ATOM 654 C CA . GLY A 1 85 ? 22.252 -19.312 -3.455 1.00 52.44 85 GLY A CA 1
ATOM 655 C C . GLY A 1 85 ? 22.306 -19.331 -4.975 1.00 52.44 85 GLY A C 1
ATOM 656 O O . GLY A 1 85 ? 21.379 -18.860 -5.632 1.00 52.44 85 GLY A O 1
ATOM 657 N N . THR A 1 86 ? 23.410 -19.867 -5.486 1.00 49.72 86 THR A N 1
ATOM 658 C CA . THR A 1 86 ? 23.806 -20.158 -6.873 1.00 49.72 86 THR A CA 1
ATOM 659 C C . THR A 1 86 ? 22.699 -20.751 -7.760 1.00 49.72 86 THR A C 1
ATOM 661 O O . THR A 1 86 ? 22.830 -21.845 -8.303 1.00 49.72 86 THR A O 1
ATOM 664 N N . THR A 1 87 ? 21.593 -20.040 -7.953 1.00 55.25 87 THR A N 1
ATOM 665 C CA . THR A 1 87 ? 20.626 -20.299 -9.015 1.00 55.25 87 THR A CA 1
ATOM 666 C C . THR A 1 87 ? 21.257 -19.756 -10.288 1.00 55.25 87 THR A C 1
ATOM 668 O O . THR A 1 87 ? 20.997 -18.642 -10.735 1.00 55.25 87 THR A O 1
ATOM 671 N N . SER A 1 88 ? 22.174 -20.561 -10.822 1.00 58.25 88 SER A N 1
ATOM 672 C CA . SER A 1 88 ? 23.144 -20.270 -11.880 1.00 58.25 88 SER A CA 1
ATOM 673 C C . SER A 1 88 ? 22.554 -19.706 -13.171 1.00 58.25 88 SER A C 1
ATOM 675 O O . SER A 1 88 ? 23.305 -19.340 -14.064 1.00 58.25 88 SER A O 1
ATOM 677 N N . SER A 1 89 ? 21.234 -19.629 -13.307 1.00 66.88 89 SER A N 1
ATOM 678 C CA . SER A 1 89 ? 20.568 -19.042 -14.463 1.00 66.88 89 SER A CA 1
ATOM 679 C C . SER A 1 89 ? 20.358 -17.537 -14.294 1.00 66.88 89 SER A C 1
ATOM 681 O O . SER A 1 89 ? 20.787 -16.777 -15.151 1.00 66.88 89 SER A O 1
ATOM 683 N N . LEU A 1 90 ? 19.761 -17.066 -13.193 1.00 67.50 90 LEU A N 1
ATOM 684 C CA . LEU A 1 90 ? 19.418 -15.644 -13.058 1.00 67.50 90 LEU A CA 1
ATOM 685 C C . LEU A 1 90 ? 20.641 -14.783 -12.734 1.00 67.50 90 LEU A C 1
ATOM 687 O O . LEU A 1 90 ? 20.820 -13.728 -13.334 1.00 67.50 90 LEU A O 1
ATOM 691 N N . SER A 1 91 ? 21.504 -15.247 -11.832 1.00 65.38 91 SER A N 1
ATOM 692 C CA . SER A 1 91 ? 22.749 -14.554 -11.488 1.00 65.38 91 SER A CA 1
ATOM 693 C C . SER A 1 91 ? 23.714 -14.488 -12.675 1.00 65.38 91 SER A C 1
ATOM 695 O O . SER A 1 91 ? 24.326 -13.443 -12.898 1.00 65.38 91 SER A O 1
ATOM 697 N N . SER A 1 92 ? 23.798 -15.546 -13.490 1.00 67.94 92 SER A N 1
ATOM 698 C CA . SER A 1 92 ? 24.603 -15.542 -14.721 1.00 67.94 92 SER A CA 1
ATOM 699 C C . SER A 1 92 ? 24.005 -14.643 -15.797 1.00 67.94 92 SER A C 1
ATOM 701 O O . SER A 1 92 ? 24.747 -13.894 -16.423 1.00 67.94 92 SER A O 1
ATOM 703 N N . LEU A 1 93 ? 22.678 -14.648 -15.979 1.00 73.12 93 LEU A N 1
ATOM 704 C CA . LEU A 1 93 ? 22.002 -13.724 -16.896 1.00 73.12 93 LEU A CA 1
ATOM 705 C C . LEU A 1 93 ? 22.232 -12.267 -16.479 1.00 73.12 93 LEU A C 1
ATOM 707 O O . LEU A 1 93 ? 22.613 -11.449 -17.311 1.00 73.12 93 LEU A O 1
ATOM 711 N N . LEU A 1 94 ? 22.095 -11.958 -15.190 1.00 71.38 94 LEU A N 1
ATOM 712 C CA . LEU A 1 94 ? 22.267 -10.609 -14.649 1.00 71.38 94 LEU A CA 1
ATOM 713 C C . LEU A 1 94 ? 23.725 -10.123 -14.674 1.00 71.38 94 LEU A C 1
ATOM 715 O O . LEU A 1 94 ? 23.996 -8.931 -14.846 1.00 71.38 94 LEU A O 1
ATOM 719 N N . SER A 1 95 ? 24.669 -11.051 -14.517 1.00 69.44 95 SER A N 1
ATOM 720 C CA . SER A 1 95 ? 26.098 -10.783 -14.699 1.00 69.44 95 SER A CA 1
ATOM 721 C C . SER A 1 95 ? 26.424 -10.573 -16.179 1.00 69.44 95 SER A C 1
ATOM 723 O O . SER A 1 95 ? 27.133 -9.630 -16.518 1.00 69.44 95 SER A O 1
ATOM 725 N N . SER A 1 96 ? 25.847 -11.386 -17.074 1.00 74.81 96 SER A N 1
ATOM 726 C CA . SER A 1 96 ? 26.032 -11.268 -18.529 1.00 74.81 96 SER A CA 1
ATOM 727 C C . SER A 1 96 ? 25.405 -10.001 -19.113 1.00 74.81 96 SER A C 1
ATOM 729 O O . SER A 1 96 ? 25.914 -9.453 -20.084 1.00 74.81 96 SER A O 1
ATOM 731 N N . SER A 1 97 ? 24.342 -9.485 -18.492 1.00 73.00 97 SER A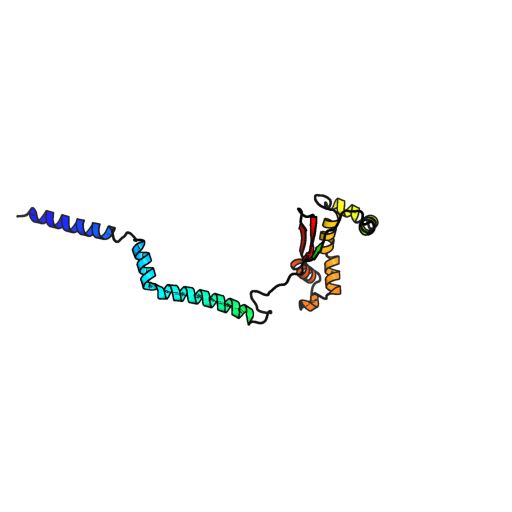 N 1
ATOM 732 C CA . SER A 1 97 ? 23.678 -8.250 -18.903 1.00 73.00 97 SER A CA 1
ATOM 733 C C . SER A 1 97 ? 24.352 -6.986 -18.352 1.00 73.00 97 SER A C 1
ATOM 735 O O . SER A 1 97 ? 23.809 -5.896 -18.516 1.00 73.00 97 SER A O 1
ATOM 737 N N . GLY A 1 98 ? 25.475 -7.108 -17.627 1.00 71.44 98 GLY A N 1
ATOM 738 C CA . GLY A 1 98 ? 26.196 -5.987 -17.003 1.00 71.44 98 GLY A CA 1
ATOM 739 C C . GLY A 1 98 ? 25.458 -5.312 -15.837 1.00 71.44 98 GLY A C 1
ATOM 740 O O . GLY A 1 98 ? 25.997 -4.425 -15.174 1.00 71.44 98 GLY A O 1
ATOM 741 N N . LEU A 1 99 ? 24.238 -5.760 -15.535 1.00 71.69 99 LEU A N 1
ATOM 742 C CA . LEU A 1 99 ? 23.376 -5.192 -14.500 1.00 71.69 99 LEU A CA 1
ATOM 743 C C . LEU A 1 99 ? 23.919 -5.473 -13.095 1.00 71.69 99 LEU A C 1
ATOM 745 O O . LEU A 1 99 ? 23.731 -4.651 -12.204 1.00 71.69 99 LEU A O 1
ATOM 749 N N . SER A 1 100 ? 24.659 -6.573 -12.907 1.00 67.00 100 SER A N 1
ATOM 750 C CA . SER A 1 100 ? 25.334 -6.873 -11.637 1.00 67.00 100 SER A CA 1
ATOM 751 C C . SER A 1 100 ? 26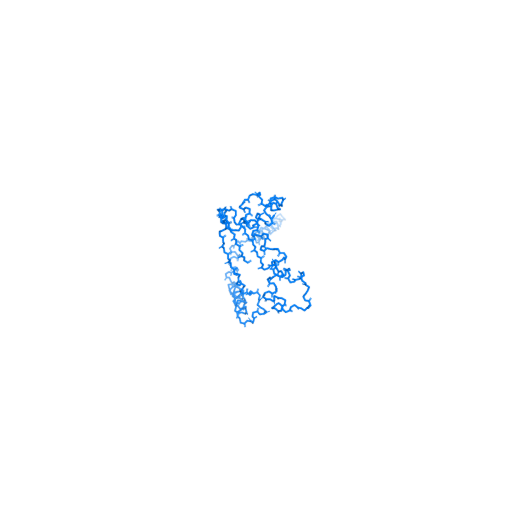.381 -5.821 -11.239 1.00 67.00 100 SER A C 1
ATOM 753 O O . SER A 1 100 ? 26.582 -5.589 -10.049 1.00 67.00 100 SER A O 1
ATOM 755 N N . GLY A 1 101 ? 27.052 -5.181 -12.203 1.00 69.00 101 GLY A N 1
ATOM 756 C CA . GLY A 1 101 ? 28.035 -4.125 -11.922 1.00 69.00 101 GLY A CA 1
ATOM 757 C C . GLY A 1 101 ? 27.371 -2.791 -11.577 1.00 69.00 101 GLY A C 1
ATOM 758 O O . GLY A 1 101 ? 27.772 -2.111 -10.633 1.00 69.00 101 GLY A O 1
ATOM 759 N N . LEU A 1 102 ? 26.294 -2.454 -12.291 1.00 70.81 102 LEU A N 1
ATOM 760 C CA . LEU A 1 102 ? 25.501 -1.244 -12.049 1.00 70.81 102 LEU A CA 1
ATOM 761 C C . LEU A 1 102 ? 24.761 -1.296 -10.708 1.00 70.81 102 LEU A C 1
ATOM 763 O O . LEU A 1 102 ? 24.690 -0.293 -10.002 1.00 70.81 102 LEU A O 1
ATOM 767 N N . ALA A 1 103 ? 24.271 -2.480 -10.337 1.00 66.31 103 ALA A N 1
ATOM 768 C CA . ALA A 1 103 ? 23.717 -2.771 -9.023 1.00 66.31 103 ALA A CA 1
ATOM 769 C C . ALA A 1 103 ? 24.687 -2.354 -7.905 1.00 66.31 103 ALA A C 1
ATOM 771 O O . ALA A 1 103 ? 24.336 -1.5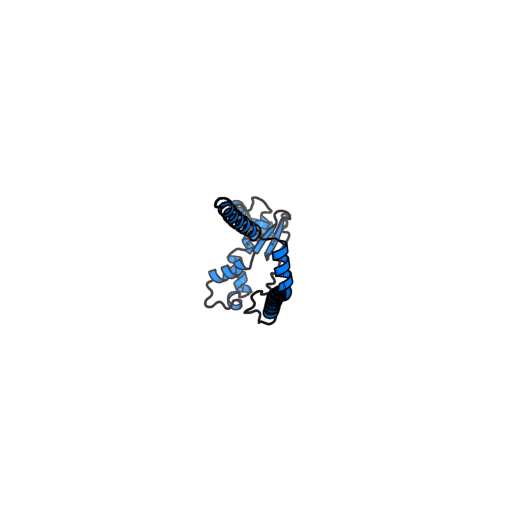64 -7.027 1.00 66.31 103 ALA A O 1
ATOM 772 N N . GLY A 1 104 ? 25.936 -2.824 -7.990 1.00 65.56 104 GLY A N 1
ATOM 773 C CA . GLY A 1 104 ? 26.974 -2.509 -7.012 1.00 65.56 104 GLY A CA 1
ATOM 774 C C . GLY A 1 104 ? 27.292 -1.015 -6.912 1.00 65.56 104 GLY A C 1
ATOM 775 O O . GLY A 1 104 ? 27.478 -0.507 -5.810 1.00 65.56 104 GLY A O 1
ATOM 776 N N . MET A 1 105 ? 27.287 -0.293 -8.038 1.00 68.88 105 MET A N 1
ATOM 777 C CA . MET A 1 105 ? 27.505 1.161 -8.068 1.00 68.88 105 MET A CA 1
ATOM 778 C C . MET A 1 105 ? 26.329 1.975 -7.511 1.00 68.88 105 MET A C 1
ATOM 780 O O . MET A 1 105 ? 26.543 3.046 -6.953 1.00 68.88 105 MET A O 1
ATOM 784 N N . ALA A 1 106 ? 25.098 1.476 -7.635 1.00 66.25 106 ALA A N 1
ATOM 785 C CA . ALA A 1 106 ? 23.894 2.122 -7.111 1.00 66.25 106 ALA A CA 1
ATOM 786 C C . ALA A 1 106 ? 23.694 1.908 -5.594 1.00 66.25 106 ALA A C 1
ATOM 788 O O . ALA A 1 106 ? 22.656 2.283 -5.050 1.00 66.25 106 ALA A O 1
ATOM 789 N N . GLY A 1 107 ? 24.669 1.302 -4.904 1.00 58.75 107 GLY A N 1
ATOM 790 C CA . GLY A 1 107 ? 24.626 1.079 -3.457 1.00 58.75 107 GLY A CA 1
ATOM 791 C C . GLY A 1 107 ? 23.750 -0.099 -3.026 1.00 58.75 107 GLY A C 1
ATOM 792 O O . GLY A 1 107 ? 23.567 -0.305 -1.829 1.00 58.75 107 GLY A O 1
ATOM 793 N N . VAL A 1 108 ? 23.262 -0.921 -3.964 1.00 61.97 108 VAL A N 1
ATOM 794 C CA . VAL A 1 108 ? 22.336 -2.031 -3.658 1.00 61.97 108 VAL A CA 1
ATOM 795 C C . VAL A 1 108 ? 23.009 -3.251 -3.003 1.00 61.97 108 VAL A C 1
ATOM 797 O O . VAL A 1 108 ? 22.399 -4.304 -2.827 1.00 61.97 108 VAL A O 1
ATOM 800 N N . SER A 1 109 ? 24.290 -3.108 -2.657 1.00 56.50 109 SER A N 1
ATOM 801 C CA . SER A 1 109 ? 25.109 -4.074 -1.918 1.00 56.50 109 SER A CA 1
ATOM 802 C C . SER A 1 109 ? 25.170 -3.775 -0.413 1.00 56.50 109 SER A C 1
ATOM 804 O O . SER A 1 109 ? 25.712 -4.575 0.349 1.00 56.50 109 SER A O 1
ATOM 806 N N . ALA A 1 110 ? 24.673 -2.616 0.031 1.00 52.47 110 ALA A N 1
ATOM 807 C CA . ALA A 1 110 ? 24.779 -2.167 1.416 1.00 52.47 110 ALA A CA 1
ATOM 808 C C . ALA A 1 110 ? 23.570 -2.650 2.234 1.00 52.47 110 ALA A C 1
ATOM 810 O O . ALA A 1 110 ? 22.575 -1.947 2.369 1.00 52.47 110 ALA A O 1
ATOM 811 N N . GLY A 1 111 ? 23.654 -3.876 2.758 1.00 49.50 111 GLY A N 1
ATOM 812 C CA . GLY A 1 111 ? 22.688 -4.423 3.720 1.00 49.50 111 GLY A CA 1
ATOM 813 C C . GLY A 1 111 ? 21.525 -5.177 3.072 1.00 49.50 111 GLY A C 1
ATOM 814 O O . GLY A 1 111 ? 20.471 -4.615 2.802 1.00 49.50 111 GLY A O 1
ATOM 815 N N . GLY A 1 112 ? 21.718 -6.474 2.823 1.00 59.38 112 GLY A N 1
ATOM 816 C CA . GLY A 1 112 ? 20.713 -7.380 2.252 1.00 59.38 112 GLY A CA 1
ATOM 817 C C . GLY A 1 112 ? 21.205 -8.076 0.983 1.00 59.38 112 GLY A C 1
ATOM 818 O O . GLY A 1 112 ? 22.172 -7.644 0.358 1.00 59.38 112 GLY A O 1
ATOM 819 N N . ASN A 1 113 ? 20.558 -9.177 0.595 1.00 69.00 113 ASN A N 1
ATOM 820 C CA . ASN A 1 113 ? 20.864 -9.877 -0.655 1.00 69.00 113 ASN A CA 1
ATOM 821 C C . ASN A 1 113 ? 20.733 -8.911 -1.853 1.00 69.00 113 ASN A C 1
ATOM 823 O O . ASN A 1 113 ? 19.643 -8.402 -2.112 1.00 69.00 113 ASN A O 1
ATOM 827 N N . ALA A 1 114 ? 21.809 -8.692 -2.619 1.00 70.62 114 ALA A N 1
ATOM 828 C CA . ALA A 1 114 ? 21.807 -7.799 -3.786 1.00 70.62 114 ALA A CA 1
ATOM 829 C C . ALA A 1 114 ? 20.693 -8.144 -4.795 1.00 70.62 114 ALA A C 1
ATOM 831 O O . ALA A 1 114 ? 20.069 -7.258 -5.375 1.00 70.62 114 ALA A O 1
ATOM 832 N N . ASN A 1 115 ? 20.362 -9.431 -4.942 1.00 73.62 115 ASN A N 1
ATOM 833 C CA . ASN A 1 115 ? 19.273 -9.880 -5.811 1.00 73.62 115 ASN A CA 1
ATOM 834 C C . ASN A 1 115 ? 17.889 -9.440 -5.303 1.00 73.62 115 ASN A C 1
ATOM 836 O O . ASN A 1 115 ? 16.992 -9.206 -6.108 1.00 73.62 115 ASN A O 1
ATOM 840 N N . GLN A 1 116 ? 17.704 -9.293 -3.987 1.00 74.88 116 GLN A N 1
ATOM 841 C CA . GLN A 1 116 ? 16.456 -8.788 -3.404 1.00 74.88 116 GLN A CA 1
ATOM 842 C C . GLN A 1 116 ? 16.294 -7.296 -3.648 1.00 74.88 116 GLN A C 1
ATOM 844 O O . GLN A 1 116 ? 15.222 -6.850 -4.054 1.00 74.88 116 GLN A O 1
ATOM 849 N N . GLN A 1 117 ? 17.366 -6.529 -3.449 1.00 77.25 117 GLN A N 1
ATOM 850 C CA . GLN A 1 117 ? 17.348 -5.097 -3.727 1.00 77.25 117 GLN A CA 1
ATOM 851 C C . GLN A 1 117 ? 17.073 -4.830 -5.210 1.00 77.25 117 GLN A C 1
ATOM 853 O O . GLN A 1 117 ? 16.260 -3.971 -5.550 1.00 77.25 117 GLN A O 1
ATOM 858 N N . LEU A 1 118 ? 17.661 -5.634 -6.096 1.00 78.12 118 LEU A N 1
ATOM 859 C CA . LEU A 1 118 ? 17.384 -5.565 -7.528 1.00 78.12 118 LEU A CA 1
ATOM 860 C C . LEU A 1 118 ? 15.954 -5.969 -7.866 1.00 78.12 118 LEU A C 1
ATOM 862 O O . LEU A 1 118 ? 15.321 -5.287 -8.664 1.00 78.12 118 LEU A O 1
ATOM 866 N N . ALA A 1 119 ? 15.406 -7.006 -7.234 1.00 81.00 119 ALA A N 1
ATOM 867 C CA . ALA A 1 119 ? 14.003 -7.363 -7.415 1.00 81.00 119 ALA A CA 1
ATOM 868 C C . ALA A 1 119 ? 13.061 -6.227 -6.992 1.00 81.00 119 ALA A C 1
ATOM 870 O O . ALA A 1 119 ? 12.109 -5.932 -7.712 1.00 81.00 119 ALA A O 1
ATOM 871 N N . LYS A 1 120 ? 13.362 -5.529 -5.889 1.00 84.06 120 LYS A N 1
ATOM 872 C CA . LYS A 1 120 ? 12.612 -4.341 -5.460 1.00 84.06 120 LYS A CA 1
ATOM 873 C C . LYS A 1 120 ? 12.670 -3.224 -6.503 1.00 84.06 120 LYS A C 1
ATOM 875 O O . LYS A 1 120 ? 11.627 -2.680 -6.850 1.00 84.06 120 LYS A O 1
ATOM 880 N N . VAL A 1 121 ? 13.857 -2.910 -7.023 1.00 84.56 121 VAL A N 1
ATOM 881 C CA . VAL A 1 121 ? 14.037 -1.868 -8.052 1.00 84.56 121 VAL A CA 1
ATOM 882 C C . VAL A 1 121 ? 13.347 -2.247 -9.362 1.00 84.56 121 VAL A C 1
ATOM 884 O O . VAL A 1 121 ? 12.686 -1.415 -9.975 1.00 84.56 121 VAL A O 1
ATOM 887 N N . LEU A 1 122 ? 13.461 -3.503 -9.794 1.00 86.38 122 LEU A N 1
ATOM 888 C CA . LEU A 1 122 ? 12.812 -3.989 -11.010 1.00 86.38 122 LEU A CA 1
ATOM 889 C C . LEU A 1 122 ? 11.288 -3.966 -10.875 1.00 86.38 122 LEU A C 1
ATOM 891 O O . LEU A 1 122 ? 10.613 -3.533 -11.809 1.00 86.38 122 LEU A O 1
ATOM 895 N N . ALA A 1 123 ? 10.746 -4.360 -9.720 1.00 86.56 123 ALA A N 1
ATOM 896 C CA . ALA A 1 123 ? 9.309 -4.345 -9.455 1.00 86.56 123 ALA A CA 1
ATOM 897 C C . ALA A 1 123 ? 8.705 -2.932 -9.519 1.00 86.56 123 ALA A C 1
ATOM 899 O O . ALA A 1 123 ? 7.586 -2.777 -9.998 1.00 86.56 123 ALA A O 1
ATOM 900 N N . THR A 1 124 ? 9.444 -1.902 -9.094 1.00 85.56 124 THR A N 1
ATOM 901 C CA . THR A 1 124 ? 8.980 -0.501 -9.103 1.00 85.56 124 THR A CA 1
ATOM 902 C C . THR A 1 124 ? 9.475 0.314 -10.302 1.00 85.56 124 THR A C 1
ATOM 904 O O . THR A 1 124 ? 9.182 1.505 -10.406 1.00 85.56 124 THR A O 1
ATOM 907 N N . SER A 1 125 ? 10.221 -0.301 -11.224 1.00 88.12 125 SER A N 1
ATOM 908 C CA . SER A 1 125 ? 10.803 0.397 -12.373 1.00 88.12 125 SER A CA 1
ATOM 909 C C . SER A 1 125 ? 9.749 0.855 -13.386 1.00 88.12 125 SER A C 1
ATOM 911 O O . SER A 1 125 ? 8.756 0.173 -13.638 1.00 88.12 125 SER A O 1
ATOM 913 N N . ASN A 1 126 ? 10.007 1.993 -14.040 1.00 88.44 126 ASN A N 1
ATOM 914 C CA . ASN A 1 126 ? 9.113 2.548 -15.063 1.00 88.44 126 ASN A CA 1
ATOM 915 C C . ASN A 1 126 ? 8.832 1.561 -16.204 1.00 88.44 126 ASN A C 1
ATOM 917 O O . ASN A 1 126 ? 7.711 1.505 -16.696 1.00 88.44 126 ASN A O 1
ATOM 921 N N . THR A 1 127 ? 9.826 0.762 -16.596 1.00 88.00 127 THR A N 1
ATOM 922 C CA . THR A 1 127 ? 9.674 -0.258 -17.640 1.00 88.00 127 THR A CA 1
ATOM 923 C C . THR A 1 127 ? 8.698 -1.349 -17.214 1.00 88.00 127 THR A C 1
ATOM 925 O O . THR A 1 127 ? 7.850 -1.745 -18.007 1.00 88.00 127 THR A O 1
ATOM 928 N N . THR A 1 128 ? 8.764 -1.809 -15.964 1.00 89.25 128 THR A N 1
ATOM 929 C CA . THR A 1 128 ? 7.799 -2.773 -15.422 1.00 89.25 128 THR A CA 1
ATOM 930 C C . THR A 1 128 ? 6.398 -2.175 -15.356 1.00 89.25 128 THR A C 1
ATOM 932 O O . THR A 1 128 ? 5.453 -2.832 -15.786 1.00 89.25 128 THR A O 1
ATOM 935 N N . LEU A 1 129 ? 6.254 -0.925 -14.898 1.00 88.44 129 LEU A N 1
ATOM 936 C CA . LEU A 1 129 ? 4.959 -0.231 -14.851 1.00 88.44 129 LEU A CA 1
ATOM 937 C C . LEU A 1 129 ? 4.332 -0.078 -16.247 1.00 88.44 129 LEU A C 1
ATOM 939 O O . LEU A 1 129 ? 3.134 -0.307 -16.411 1.00 88.44 129 LEU A O 1
ATOM 943 N N . ASP A 1 130 ? 5.141 0.244 -17.258 1.00 89.00 130 ASP A N 1
ATOM 944 C CA . ASP A 1 130 ? 4.687 0.350 -18.648 1.00 89.00 130 ASP A CA 1
ATOM 945 C C . ASP A 1 130 ? 4.199 -0.998 -19.189 1.00 89.00 130 ASP A C 1
ATOM 947 O O . ASP A 1 130 ? 3.119 -1.073 -19.774 1.00 89.00 130 ASP A O 1
ATOM 951 N N . ARG A 1 131 ? 4.952 -2.078 -18.940 1.00 89.25 131 ARG A N 1
ATOM 952 C CA . ARG A 1 131 ? 4.571 -3.445 -19.339 1.00 89.25 131 ARG A CA 1
ATOM 953 C C . ARG A 1 131 ? 3.315 -3.930 -18.627 1.00 89.25 131 ARG A C 1
ATOM 955 O O . ARG A 1 131 ? 2.501 -4.636 -19.218 1.00 89.25 131 ARG A O 1
ATOM 962 N N . LEU A 1 132 ? 3.151 -3.561 -17.360 1.00 88.00 132 LEU A N 1
ATOM 963 C CA . LEU A 1 132 ? 1.945 -3.847 -16.589 1.00 88.00 132 LEU A CA 1
ATOM 964 C C . LEU A 1 132 ? 0.732 -3.151 -17.207 1.00 88.00 132 LEU A C 1
ATOM 966 O O . LEU A 1 132 ? -0.299 -3.790 -17.404 1.00 88.00 132 LEU A O 1
ATOM 970 N N . ASN A 1 133 ? 0.869 -1.875 -17.566 1.00 87.81 133 ASN A N 1
ATOM 971 C CA . ASN A 1 133 ? -0.190 -1.154 -18.258 1.00 87.81 133 ASN A CA 1
ATOM 972 C C . ASN A 1 133 ? -0.502 -1.740 -19.637 1.00 87.81 133 ASN A C 1
ATOM 974 O O . ASN A 1 133 ? -1.671 -1.894 -19.959 1.00 87.81 133 ASN A O 1
ATOM 978 N N . GLU A 1 134 ? 0.505 -2.127 -20.417 1.00 87.44 134 GLU A N 1
ATOM 979 C CA . GLU A 1 134 ? 0.305 -2.782 -21.715 1.00 87.44 134 GLU A CA 1
ATOM 980 C C . GLU A 1 134 ? -0.467 -4.106 -21.578 1.00 87.44 134 GLU A C 1
ATOM 982 O O . GLU A 1 134 ? -1.353 -4.399 -22.376 1.00 87.44 134 GLU A O 1
ATOM 987 N N . ARG A 1 135 ? -0.167 -4.897 -20.540 1.00 87.25 135 ARG A N 1
ATOM 988 C CA . ARG A 1 135 ? -0.775 -6.220 -20.344 1.00 87.25 135 ARG A CA 1
ATOM 989 C C . ARG A 1 135 ? -2.182 -6.176 -19.750 1.00 87.25 135 ARG A C 1
ATOM 991 O O . ARG A 1 135 ? -3.017 -6.991 -20.129 1.00 87.25 135 ARG A O 1
ATOM 998 N N . PHE A 1 136 ? -2.416 -5.299 -18.778 1.00 85.12 136 PHE A N 1
ATOM 999 C CA . PHE A 1 136 ? -3.666 -5.259 -18.007 1.00 85.12 136 PHE A CA 1
ATOM 1000 C C . PHE A 1 136 ? -4.571 -4.075 -18.369 1.00 85.12 136 PHE A C 1
ATOM 1002 O O . PHE A 1 136 ? -5.672 -3.969 -17.838 1.00 85.12 136 PHE A O 1
ATOM 1009 N N . ASN A 1 137 ? -4.114 -3.196 -19.262 1.00 85.50 137 ASN A N 1
ATOM 1010 C CA . ASN A 1 137 ? -4.816 -2.004 -19.731 1.00 85.50 137 ASN A CA 1
ATOM 1011 C C . ASN A 1 137 ? -5.380 -1.125 -18.597 1.00 85.50 137 ASN A C 1
ATOM 1013 O O . ASN A 1 137 ? -6.556 -0.753 -18.586 1.00 85.50 137 ASN A O 1
ATOM 1017 N N . PHE A 1 138 ? -4.534 -0.780 -17.617 1.00 80.56 138 PHE A N 1
ATOM 1018 C CA . PHE A 1 138 ? -4.939 -0.002 -16.437 1.00 80.56 138 PHE A CA 1
ATOM 1019 C C . PHE A 1 138 ? -5.568 1.346 -16.800 1.00 80.56 138 PHE A C 1
ATOM 1021 O O . PHE A 1 138 ? -6.493 1.795 -16.129 1.00 80.56 138 PHE A O 1
ATOM 1028 N N . ALA A 1 139 ? -5.112 1.976 -17.880 1.00 76.75 139 ALA A N 1
ATOM 1029 C CA . ALA A 1 139 ? -5.693 3.209 -18.400 1.00 76.75 139 ALA A CA 1
ATOM 1030 C C . ALA A 1 139 ? -7.209 3.107 -18.677 1.00 76.75 139 ALA A C 1
ATOM 1032 O O . ALA A 1 139 ? -7.964 4.023 -18.342 1.00 76.75 139 ALA A O 1
ATOM 1033 N N . GLU A 1 140 ? -7.652 1.983 -19.244 1.00 76.38 140 GLU A N 1
ATOM 1034 C CA . GLU A 1 140 ? -9.063 1.709 -19.520 1.00 76.38 140 GLU A CA 1
ATOM 1035 C C . GLU A 1 140 ? -9.807 1.306 -18.241 1.00 76.38 140 GLU A C 1
ATOM 1037 O O . GLU A 1 140 ? -10.893 1.821 -17.969 1.00 76.38 140 GLU A O 1
ATOM 1042 N N . HIS A 1 141 ? -9.191 0.461 -17.405 1.00 74.62 141 HIS A N 1
ATOM 1043 C CA . HIS A 1 141 ? -9.777 0.022 -16.136 1.00 74.62 141 HIS A CA 1
ATOM 1044 C C . HIS A 1 141 ? -10.073 1.193 -15.186 1.00 74.62 141 HIS A C 1
ATOM 1046 O O . HIS A 1 141 ? -11.146 1.260 -14.588 1.00 74.62 141 HIS A O 1
ATOM 1052 N N . TYR A 1 142 ? -9.156 2.159 -15.098 1.00 71.75 142 TYR A N 1
ATOM 1053 C CA . TYR A 1 142 ? -9.328 3.367 -14.290 1.00 71.75 142 TYR A CA 1
ATOM 1054 C C . TYR A 1 142 ? -10.148 4.467 -14.984 1.00 71.75 142 TYR A C 1
ATOM 1056 O O . TYR A 1 142 ? -10.292 5.551 -14.421 1.00 71.75 142 TYR A O 1
ATOM 1064 N N . LYS A 1 143 ? -10.699 4.212 -16.183 1.00 76.38 143 LYS A N 1
ATOM 1065 C CA . LYS A 1 143 ? -11.505 5.170 -16.967 1.00 76.38 143 LYS A CA 1
ATOM 1066 C C . LYS A 1 143 ? -10.830 6.541 -17.102 1.00 76.38 143 LYS A C 1
ATOM 1068 O O . LYS A 1 143 ? -11.481 7.584 -17.021 1.00 76.38 143 LYS A O 1
ATOM 1073 N N . MET A 1 144 ? -9.511 6.540 -17.282 1.00 75.44 144 MET A N 1
ATOM 1074 C CA . MET A 1 144 ? -8.721 7.764 -17.380 1.00 75.44 144 MET A CA 1
ATOM 1075 C C . MET A 1 144 ? -9.050 8.467 -18.702 1.00 75.44 144 MET A C 1
ATOM 1077 O O . MET A 1 144 ? -8.935 7.874 -19.775 1.00 75.44 144 MET A O 1
ATOM 1081 N N . LYS A 1 145 ? -9.465 9.735 -18.645 1.00 60.34 145 LYS A N 1
ATOM 1082 C CA . LYS A 1 145 ? -9.727 10.543 -19.841 1.00 60.34 145 LYS A CA 1
ATOM 1083 C C . LYS A 1 145 ? -8.412 11.195 -20.272 1.00 60.34 145 LYS A C 1
ATOM 1085 O O . LYS A 1 145 ? -7.912 12.053 -19.561 1.00 60.34 145 LYS A O 1
ATOM 1090 N N . GLU A 1 146 ? -7.861 10.755 -21.404 1.00 63.06 146 GLU A N 1
ATOM 1091 C CA . GLU A 1 146 ? -6.528 11.147 -21.909 1.00 63.06 146 GLU A CA 1
ATOM 1092 C C . GLU A 1 146 ? -5.367 10.789 -20.955 1.00 63.06 146 GLU A C 1
ATOM 1094 O O . GLU A 1 146 ? -4.655 11.664 -20.459 1.00 63.06 146 GLU A O 1
ATOM 1099 N N . PRO A 1 147 ? -5.144 9.489 -20.695 1.00 68.12 147 PRO A N 1
ATOM 1100 C CA . PRO A 1 147 ? -4.117 9.034 -19.769 1.00 68.12 147 PRO A CA 1
ATOM 1101 C C . PRO A 1 147 ? -2.727 9.441 -20.261 1.00 68.12 147 PRO A C 1
ATOM 1103 O O . PRO A 1 147 ? -2.184 8.873 -21.213 1.00 68.12 147 PRO A O 1
ATOM 1106 N N . LYS A 1 148 ? -2.093 10.390 -19.572 1.00 80.00 148 LYS A N 1
ATOM 1107 C CA . LYS A 1 148 ? -0.650 10.588 -19.725 1.00 80.00 148 LYS A CA 1
ATOM 1108 C C . LYS A 1 148 ? 0.053 9.373 -19.131 1.00 80.00 148 LYS A C 1
ATOM 1110 O O . LYS A 1 148 ? -0.277 8.941 -18.030 1.00 80.00 148 LYS A O 1
ATOM 1115 N N . VAL A 1 149 ? 1.082 8.861 -19.807 1.00 79.69 149 VAL A N 1
ATOM 1116 C CA . VAL A 1 149 ? 1.859 7.698 -19.331 1.00 79.69 149 VAL A CA 1
ATOM 1117 C C . VAL A 1 149 ? 2.349 7.898 -17.886 1.00 79.69 149 VAL A C 1
ATOM 1119 O O . VAL A 1 149 ? 2.305 6.980 -17.073 1.00 79.69 149 VAL A O 1
ATOM 1122 N N . ALA A 1 150 ? 2.735 9.124 -17.525 1.00 83.50 150 ALA A N 1
ATOM 1123 C CA . ALA A 1 150 ? 3.143 9.472 -16.164 1.00 83.50 150 ALA A CA 1
ATOM 1124 C C . ALA A 1 150 ? 2.021 9.324 -15.116 1.00 83.50 150 ALA A C 1
ATOM 1126 O O . ALA A 1 150 ? 2.287 8.930 -13.984 1.00 83.50 150 ALA A O 1
ATOM 1127 N N . GLU A 1 151 ? 0.777 9.626 -15.480 1.00 82.75 151 GLU A N 1
ATOM 1128 C CA . GLU A 1 151 ? -0.380 9.530 -14.587 1.00 82.75 151 GLU A CA 1
ATOM 1129 C C . GLU A 1 151 ? -0.764 8.074 -14.334 1.00 82.75 151 GLU A C 1
ATOM 1131 O O . GLU A 1 151 ? -0.990 7.681 -13.192 1.00 82.75 151 GLU A O 1
ATOM 1136 N N . VAL A 1 152 ? -0.714 7.249 -15.381 1.00 82.69 152 VAL A N 1
ATOM 1137 C CA . VAL A 1 152 ? -0.927 5.804 -15.270 1.00 82.69 152 VAL A CA 1
ATOM 1138 C C . VAL A 1 152 ? 0.152 5.161 -14.403 1.00 82.69 152 VAL A C 1
ATOM 1140 O O . VAL A 1 152 ? -0.165 4.420 -13.475 1.00 82.69 152 VAL A O 1
ATOM 1143 N N . ARG A 1 153 ? 1.428 5.504 -14.627 1.00 86.00 153 ARG A N 1
ATOM 1144 C CA . ARG A 1 153 ? 2.533 5.039 -13.773 1.00 86.00 153 ARG A CA 1
ATOM 1145 C C . ARG A 1 153 ? 2.318 5.424 -12.314 1.00 86.00 153 ARG A C 1
ATOM 1147 O O 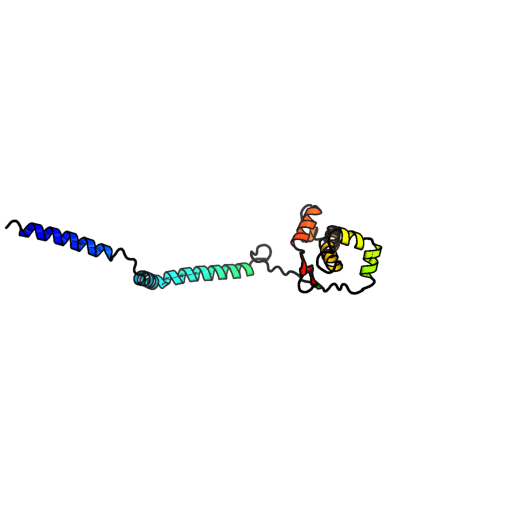. ARG A 1 153 ? 2.502 4.579 -11.448 1.00 86.00 153 ARG A O 1
ATOM 1154 N N . LYS A 1 154 ? 1.892 6.663 -12.047 1.00 86.00 154 LYS A N 1
ATOM 1155 C CA . LYS A 1 154 ? 1.615 7.152 -10.689 1.00 86.00 154 LYS A CA 1
ATOM 1156 C C . LYS A 1 154 ? 0.454 6.403 -10.033 1.00 86.00 154 LYS A C 1
ATOM 1158 O O . LYS A 1 154 ? 0.526 6.066 -8.855 1.00 86.00 154 LYS A O 1
ATOM 1163 N N . ALA A 1 155 ? -0.608 6.124 -10.787 1.00 84.25 155 ALA A N 1
ATOM 1164 C CA . ALA A 1 155 ? -1.742 5.347 -10.297 1.00 84.25 155 ALA A CA 1
ATOM 1165 C C . ALA A 1 155 ? -1.320 3.920 -9.914 1.00 84.25 155 ALA A C 1
ATOM 1167 O O . ALA A 1 155 ? -1.688 3.443 -8.841 1.00 84.25 155 ALA A O 1
ATOM 1168 N N . ILE A 1 156 ? -0.494 3.272 -10.741 1.00 85.12 156 ILE A N 1
ATOM 1169 C CA . ILE A 1 156 ? 0.024 1.928 -10.456 1.00 85.12 156 ILE A CA 1
ATOM 1170 C C . ILE A 1 156 ? 1.004 1.972 -9.276 1.00 85.12 156 ILE A C 1
ATOM 1172 O O . ILE A 1 156 ? 0.868 1.180 -8.353 1.00 85.12 156 ILE A O 1
ATOM 1176 N N . SER A 1 157 ? 1.942 2.925 -9.240 1.00 85.31 157 SER A N 1
ATOM 1177 C CA . SER A 1 157 ? 2.941 3.022 -8.164 1.00 85.31 157 SER A CA 1
ATOM 1178 C C . SER A 1 157 ? 2.332 3.319 -6.795 1.00 85.31 157 SER A C 1
ATOM 1180 O O . SER A 1 157 ? 2.883 2.909 -5.783 1.00 85.31 157 SER A O 1
ATOM 1182 N N . ASN A 1 158 ? 1.204 4.031 -6.741 1.00 85.81 158 ASN A N 1
ATOM 1183 C CA . ASN A 1 158 ? 0.498 4.287 -5.483 1.00 85.81 158 ASN A CA 1
ATOM 1184 C C . ASN A 1 158 ? -0.176 3.029 -4.914 1.00 85.81 158 ASN A C 1
ATOM 1186 O O . ASN A 1 158 ? -0.412 2.966 -3.711 1.00 85.81 158 ASN A O 1
ATOM 1190 N N . ASN A 1 159 ? -0.499 2.057 -5.770 1.00 84.81 159 ASN A N 1
ATOM 1191 C CA . ASN A 1 159 ? -1.169 0.811 -5.393 1.00 84.81 159 ASN A CA 1
ATOM 1192 C C . ASN A 1 159 ? -0.229 -0.404 -5.405 1.00 84.81 159 ASN A C 1
ATOM 1194 O O . ASN A 1 159 ? -0.680 -1.502 -5.108 1.00 84.81 159 ASN A O 1
ATOM 1198 N N . LEU A 1 160 ? 1.048 -0.217 -5.755 1.00 86.12 160 LEU A N 1
ATOM 1199 C CA . LEU A 1 160 ? 2.062 -1.264 -5.814 1.00 86.12 160 LEU A CA 1
ATOM 1200 C C . LEU A 1 160 ? 3.197 -0.937 -4.843 1.00 86.12 160 LEU A C 1
ATOM 1202 O O . LEU A 1 160 ? 3.938 0.028 -5.019 1.00 86.12 160 LEU A O 1
ATOM 1206 N N . SER A 1 161 ? 3.377 -1.791 -3.848 1.00 86.19 161 SER A N 1
ATOM 1207 C CA . SER A 1 161 ? 4.432 -1.715 -2.851 1.00 86.19 161 SER A CA 1
ATOM 1208 C C . SER A 1 161 ? 5.317 -2.950 -2.930 1.00 86.19 161 SER A C 1
ATOM 1210 O O . SER A 1 161 ? 4.843 -4.083 -2.915 1.00 86.19 161 SER A O 1
ATOM 1212 N N . ALA A 1 162 ? 6.626 -2.727 -3.003 1.00 86.81 162 ALA A N 1
ATOM 1213 C CA . ALA A 1 162 ? 7.636 -3.775 -2.987 1.00 86.81 162 ALA A CA 1
ATOM 1214 C C . ALA A 1 162 ? 8.557 -3.549 -1.784 1.00 86.81 162 ALA A C 1
ATOM 1216 O O . ALA A 1 162 ? 9.305 -2.566 -1.726 1.00 86.81 162 ALA A O 1
ATOM 1217 N N . THR A 1 163 ? 8.496 -4.446 -0.804 1.00 85.31 163 THR A N 1
ATOM 1218 C CA . THR A 1 163 ? 9.226 -4.335 0.462 1.00 85.31 163 THR A CA 1
ATOM 1219 C C . THR A 1 163 ? 10.130 -5.538 0.683 1.00 85.31 163 THR A C 1
ATOM 1221 O O . THR A 1 163 ? 9.879 -6.639 0.196 1.00 85.31 163 THR A O 1
ATOM 1224 N N . ILE A 1 164 ? 11.229 -5.308 1.397 1.00 82.50 164 ILE A N 1
ATOM 1225 C CA . ILE A 1 164 ? 12.146 -6.355 1.840 1.00 82.50 164 ILE A CA 1
ATOM 1226 C C . ILE A 1 164 ? 12.140 -6.278 3.357 1.00 82.50 164 ILE A C 1
ATOM 1228 O O . ILE A 1 164 ? 12.420 -5.218 3.914 1.00 82.50 164 ILE A O 1
ATOM 1232 N N . ASP A 1 165 ? 11.778 -7.372 4.013 1.00 82.00 165 ASP A N 1
ATOM 1233 C CA . ASP A 1 165 ? 11.854 -7.465 5.464 1.00 82.00 165 ASP A CA 1
ATOM 1234 C C . ASP A 1 165 ? 13.299 -7.773 5.879 1.00 82.00 165 ASP A C 1
ATOM 1236 O O . ASP A 1 165 ? 13.843 -8.825 5.542 1.00 82.00 165 ASP A O 1
ATOM 1240 N N . GLU A 1 166 ? 13.935 -6.846 6.596 1.00 75.06 166 GLU A N 1
ATOM 1241 C CA . GLU A 1 166 ? 15.358 -6.932 6.960 1.00 75.06 166 GLU A CA 1
ATOM 1242 C C . GLU A 1 166 ? 15.667 -8.110 7.896 1.00 75.06 166 GLU A C 1
ATOM 1244 O O . GLU A 1 166 ? 16.767 -8.662 7.859 1.00 75.06 166 GLU A O 1
ATOM 1249 N N . LYS A 1 167 ? 14.692 -8.529 8.715 1.00 75.50 167 LYS A N 1
ATOM 1250 C CA . LYS A 1 167 ? 14.862 -9.607 9.701 1.00 75.50 167 LYS A CA 1
ATOM 1251 C C . LYS A 1 167 ? 14.758 -10.986 9.065 1.00 75.50 167 LYS A C 1
ATOM 1253 O O . LYS A 1 167 ? 15.518 -11.883 9.414 1.00 75.50 167 LYS A O 1
ATOM 1258 N N . SER A 1 168 ? 13.810 -11.158 8.152 1.00 72.50 168 SER A N 1
ATOM 1259 C CA . SER A 1 168 ? 13.520 -12.436 7.501 1.00 72.50 168 SER A CA 1
ATOM 1260 C C . SER A 1 168 ? 14.146 -12.568 6.112 1.00 72.50 168 SER A C 1
ATOM 1262 O O . SER A 1 168 ? 14.155 -13.668 5.564 1.00 72.50 168 SER A O 1
ATOM 1264 N N . ASN A 1 169 ? 14.711 -11.490 5.547 1.00 73.25 169 ASN A N 1
ATOM 1265 C CA . ASN A 1 169 ? 15.199 -11.444 4.161 1.00 73.25 169 ASN A CA 1
ATOM 1266 C C . ASN A 1 169 ? 14.123 -11.927 3.170 1.00 73.25 169 ASN A C 1
ATOM 1268 O O . ASN A 1 169 ? 14.401 -12.636 2.202 1.00 73.25 169 ASN A O 1
ATOM 1272 N N . ILE A 1 170 ? 12.865 -11.575 3.433 1.00 81.75 170 ILE A N 1
ATOM 1273 C CA . ILE A 1 170 ? 11.729 -11.941 2.595 1.00 81.75 170 ILE A CA 1
ATOM 1274 C C . ILE A 1 170 ? 11.330 -10.735 1.747 1.00 81.75 170 ILE A C 1
ATOM 1276 O O . ILE A 1 170 ? 11.121 -9.636 2.261 1.00 81.75 170 ILE A O 1
ATOM 1280 N N . PHE A 1 171 ? 11.183 -10.957 0.444 1.00 84.06 171 PHE A N 1
ATOM 1281 C CA . PHE A 1 171 ? 10.674 -9.969 -0.495 1.00 84.06 171 PHE A CA 1
ATOM 1282 C C . PHE A 1 171 ? 9.152 -10.088 -0.605 1.00 84.06 171 PHE A C 1
ATOM 1284 O O . PHE A 1 171 ? 8.628 -11.170 -0.858 1.00 84.06 171 PHE A O 1
ATOM 1291 N N . THR A 1 172 ? 8.430 -8.987 -0.420 1.00 86.19 172 THR A N 1
ATOM 1292 C CA . THR A 1 172 ? 6.966 -8.943 -0.510 1.00 86.19 172 THR A CA 1
ATOM 1293 C C . THR A 1 172 ? 6.532 -7.911 -1.540 1.00 86.19 172 THR A C 1
ATOM 1295 O O . THR A 1 172 ? 7.027 -6.786 -1.536 1.00 86.19 172 THR A O 1
ATOM 1298 N N . ILE A 1 173 ? 5.589 -8.291 -2.400 1.00 88.94 173 ILE A N 1
ATOM 1299 C CA . ILE A 1 173 ? 4.883 -7.391 -3.315 1.00 88.94 173 ILE A CA 1
ATOM 1300 C C . ILE A 1 173 ? 3.415 -7.344 -2.894 1.00 88.94 173 ILE A C 1
ATOM 1302 O O . ILE A 1 173 ? 2.815 -8.392 -2.637 1.00 88.94 173 ILE A O 1
ATOM 1306 N N . SER A 1 174 ? 2.851 -6.141 -2.819 1.00 84.38 174 SER A N 1
ATOM 1307 C CA . SER A 1 174 ? 1.448 -5.899 -2.483 1.00 84.38 174 SER A CA 1
ATOM 1308 C C . SER A 1 174 ? 0.864 -4.732 -3.246 1.00 84.38 174 SER A C 1
ATOM 1310 O O . SER A 1 174 ? 1.574 -3.704 -3.255 1.00 84.38 174 SER A O 1
#